Protein AF-A0A2E7HGC1-F1 (afdb_monomer)

Radius of gyration: 17.36 Å; Cα contacts (8 Å, |Δi|>4): 76; chains: 1; bounding box: 40×30×46 Å

Structure (mmCIF, N/CA/C/O backbone):
data_AF-A0A2E7HGC1-F1
#
_entry.id   AF-A0A2E7HGC1-F1
#
loop_
_atom_site.group_PDB
_atom_site.id
_atom_site.type_symbol
_atom_site.label_atom_id
_atom_site.label_alt_id
_atom_site.label_comp_id
_atom_site.label_asym_id
_atom_site.label_entity_id
_atom_site.label_seq_id
_atom_site.pdbx_PDB_ins_code
_atom_site.Cartn_x
_atom_site.Cartn_y
_atom_site.Cartn_z
_atom_site.occupancy
_atom_site.B_iso_or_equiv
_atom_site.auth_seq_id
_atom_site.auth_comp_id
_atom_site.auth_asym_id
_atom_site.auth_atom_id
_atom_site.pdbx_PDB_model_num
ATOM 1 N N . MET A 1 1 ? -6.207 10.121 6.455 1.00 91.31 1 MET A N 1
ATOM 2 C CA . MET A 1 1 ? -6.087 8.683 6.104 1.00 91.31 1 MET A CA 1
ATOM 3 C C . MET A 1 1 ? -6.311 8.387 4.618 1.00 91.31 1 MET A C 1
ATOM 5 O O . MET A 1 1 ? -5.335 8.128 3.935 1.00 91.31 1 MET A O 1
ATOM 9 N N . ILE A 1 2 ? -7.541 8.452 4.086 1.00 93.62 2 ILE A N 1
ATOM 10 C CA . ILE A 1 2 ? -7.844 8.080 2.682 1.00 93.62 2 ILE A CA 1
ATOM 11 C C . ILE A 1 2 ? -7.010 8.862 1.655 1.00 93.62 2 ILE A C 1
ATOM 13 O O . ILE A 1 2 ? -6.477 8.271 0.724 1.00 93.62 2 ILE A O 1
ATOM 17 N N . VAL A 1 3 ? -6.878 10.179 1.843 1.00 95.44 3 VAL A N 1
ATOM 18 C CA . VAL A 1 3 ? -6.085 11.052 0.958 1.00 95.44 3 VAL A CA 1
ATOM 19 C C . VAL A 1 3 ? -4.614 10.633 0.924 1.00 95.44 3 VAL A C 1
ATOM 21 O O . VAL A 1 3 ? -4.008 10.646 -0.138 1.00 95.44 3 VAL A O 1
ATOM 24 N N . LEU A 1 4 ? -4.062 10.203 2.062 1.00 96.81 4 LEU A N 1
ATOM 25 C CA . LEU A 1 4 ? -2.676 9.739 2.160 1.00 96.81 4 LEU A CA 1
ATOM 26 C C . LEU A 1 4 ? -2.483 8.428 1.389 1.00 96.81 4 LEU A C 1
ATOM 28 O O . LEU A 1 4 ? -1.556 8.315 0.595 1.00 96.81 4 LEU A O 1
ATOM 32 N N . LEU A 1 5 ? -3.410 7.475 1.547 1.00 97.19 5 LEU A N 1
ATOM 33 C CA . LEU A 1 5 ? -3.395 6.233 0.774 1.00 97.19 5 LEU A CA 1
ATOM 34 C C . LEU A 1 5 ? -3.510 6.511 -0.728 1.00 97.19 5 LEU A C 1
ATOM 36 O O . LEU A 1 5 ? -2.711 6.000 -1.503 1.00 97.19 5 LEU A O 1
ATOM 40 N N . PHE A 1 6 ? -4.485 7.322 -1.142 1.00 97.56 6 PHE A N 1
ATOM 41 C CA . PHE A 1 6 ? -4.685 7.652 -2.552 1.00 97.56 6 PHE A CA 1
ATOM 42 C C . PHE A 1 6 ? -3.467 8.373 -3.140 1.00 97.56 6 PHE A C 1
ATOM 44 O O . PHE A 1 6 ? -2.964 7.958 -4.178 1.00 97.56 6 PHE A O 1
ATOM 51 N N . GLY A 1 7 ? -2.946 9.388 -2.445 1.00 97.25 7 GLY A N 1
ATOM 52 C CA . GLY A 1 7 ? -1.760 10.130 -2.866 1.00 97.25 7 GLY A CA 1
ATOM 53 C C . GLY A 1 7 ? -0.535 9.232 -3.031 1.00 97.25 7 GLY A C 1
ATOM 54 O O . GLY A 1 7 ? 0.104 9.284 -4.076 1.00 97.25 7 GLY A O 1
ATOM 55 N N . GLY A 1 8 ? -0.260 8.341 -2.069 1.00 97.12 8 GLY A N 1
ATOM 56 C CA . GLY A 1 8 ? 0.839 7.377 -2.191 1.00 97.12 8 GLY A CA 1
ATOM 57 C C . GLY A 1 8 ? 0.689 6.477 -3.422 1.00 97.12 8 GLY A C 1
ATOM 58 O O . GLY A 1 8 ? 1.619 6.320 -4.207 1.00 97.12 8 GLY A O 1
ATOM 59 N N . ARG A 1 9 ? -0.519 5.954 -3.676 1.00 96.94 9 ARG A N 1
ATOM 60 C CA . ARG A 1 9 ? -0.783 5.104 -4.854 1.00 96.94 9 ARG A CA 1
ATOM 61 C C . ARG A 1 9 ? -0.717 5.856 -6.183 1.00 96.94 9 ARG A C 1
ATOM 63 O O . ARG A 1 9 ? -0.314 5.262 -7.175 1.00 96.94 9 ARG A O 1
ATOM 70 N N . VAL A 1 10 ? -1.067 7.139 -6.217 1.00 97.50 10 VAL A N 1
ATOM 71 C CA . VAL A 1 10 ? -0.901 7.978 -7.415 1.00 97.50 10 VAL A CA 1
ATOM 72 C C . VAL A 1 10 ? 0.580 8.237 -7.692 1.00 97.50 10 VAL A C 1
ATOM 74 O O . VAL A 1 10 ? 1.015 8.104 -8.831 1.00 97.50 10 VAL A O 1
ATOM 77 N N . ILE A 1 11 ? 1.376 8.531 -6.662 1.00 97.44 11 ILE A N 1
ATOM 78 C CA . ILE A 1 11 ? 2.829 8.720 -6.808 1.00 97.44 11 ILE A CA 1
ATOM 79 C C . ILE A 1 11 ? 3.517 7.419 -7.254 1.00 97.44 11 ILE A C 1
ATOM 81 O O . ILE A 1 11 ? 4.517 7.470 -7.968 1.00 97.44 11 ILE A O 1
ATOM 85 N N . ALA A 1 12 ? 2.947 6.251 -6.936 1.00 95.75 12 ALA A N 1
ATOM 86 C CA . ALA A 1 12 ? 3.427 4.956 -7.426 1.00 95.75 12 ALA A CA 1
ATOM 87 C C . ALA A 1 12 ? 3.476 4.814 -8.955 1.00 95.75 12 ALA A C 1
ATOM 89 O O . ALA A 1 12 ? 4.250 4.006 -9.464 1.00 95.75 12 ALA A O 1
ATOM 90 N N . VAL A 1 13 ? 2.735 5.642 -9.698 1.00 96.81 13 VAL A N 1
ATOM 91 C CA . VAL A 1 13 ? 2.785 5.695 -11.170 1.00 96.81 13 VAL A CA 1
ATOM 92 C C . VAL A 1 13 ? 4.158 6.133 -11.693 1.00 96.81 13 VAL A C 1
ATOM 94 O O . VAL A 1 13 ? 4.507 5.808 -12.822 1.00 96.81 13 VAL A O 1
ATOM 97 N N . LEU A 1 14 ? 4.981 6.809 -10.887 1.00 96.31 14 LEU A N 1
ATOM 98 C CA . LEU A 1 14 ? 6.338 7.181 -11.298 1.00 96.31 14 LEU A CA 1
ATOM 99 C C . LEU A 1 14 ? 7.241 5.959 -11.549 1.00 96.31 14 LEU A C 1
ATOM 101 O O . LEU A 1 14 ? 8.157 6.051 -12.360 1.00 96.31 14 LEU A O 1
ATOM 105 N N . ALA A 1 15 ? 6.973 4.814 -10.908 1.00 94.44 15 ALA A N 1
ATOM 106 C CA . ALA A 1 15 ? 7.774 3.601 -11.074 1.00 94.44 15 ALA A CA 1
ATOM 107 C C . ALA A 1 15 ? 7.718 3.014 -12.501 1.00 94.44 15 ALA A C 1
ATOM 109 O O . ALA A 1 15 ? 8.777 2.846 -13.097 1.00 94.44 15 ALA A O 1
ATOM 110 N N . PRO A 1 16 ? 6.545 2.742 -13.107 1.00 94.25 16 PRO A N 1
ATOM 111 C CA . PRO A 1 16 ? 6.489 2.277 -14.494 1.00 94.25 16 PRO A CA 1
ATOM 112 C C . PRO A 1 16 ? 6.886 3.342 -15.527 1.00 94.25 16 PRO A C 1
ATOM 114 O O . PRO A 1 16 ? 7.070 3.005 -16.690 1.00 94.25 16 PRO A O 1
ATOM 117 N N . LEU A 1 17 ? 7.006 4.620 -15.155 1.00 93.75 17 LEU A N 1
ATOM 118 C CA . LEU A 1 17 ? 7.507 5.661 -16.063 1.00 93.75 17 LEU A CA 1
ATOM 119 C C . LEU A 1 17 ? 9.041 5.668 -16.171 1.00 93.75 17 LEU A C 1
ATOM 121 O O . LEU A 1 17 ? 9.577 6.283 -17.092 1.00 93.75 17 LEU A O 1
ATOM 125 N N . ALA A 1 18 ? 9.737 4.981 -15.263 1.00 93.31 18 ALA A N 1
ATOM 126 C CA . ALA A 1 18 ? 11.181 4.789 -15.303 1.00 93.31 18 ALA A CA 1
ATOM 127 C C . ALA A 1 18 ? 11.546 3.708 -16.340 1.00 93.31 18 ALA A C 1
ATOM 129 O O . ALA A 1 18 ? 11.705 2.535 -16.004 1.00 93.31 18 ALA A O 1
ATOM 130 N N . TRP A 1 19 ? 11.580 4.093 -17.620 1.00 88.38 19 TRP A N 1
ATOM 131 C CA . TRP A 1 19 ? 11.820 3.182 -18.751 1.00 88.38 19 TRP A CA 1
ATOM 132 C C . TRP A 1 19 ? 13.257 3.212 -19.285 1.00 88.38 19 TRP A C 1
ATOM 134 O O . TRP A 1 19 ? 13.685 2.286 -19.966 1.00 88.38 19 TRP A O 1
ATOM 144 N N . ASP A 1 20 ? 13.989 4.289 -19.031 1.00 89.62 20 ASP A N 1
ATOM 145 C CA . ASP A 1 20 ? 15.305 4.531 -19.612 1.00 89.62 20 ASP A CA 1
ATOM 146 C C . ASP A 1 20 ? 16.458 4.207 -18.652 1.00 89.62 20 ASP A C 1
ATOM 148 O O . ASP A 1 20 ? 16.334 4.299 -17.437 1.00 89.62 20 ASP A O 1
ATOM 152 N N . ASP A 1 21 ? 17.640 3.916 -19.193 1.00 87.44 21 ASP A N 1
ATOM 153 C CA . ASP A 1 21 ? 18.837 3.604 -18.390 1.00 87.44 21 ASP A CA 1
ATOM 154 C C . ASP A 1 21 ? 19.536 4.868 -17.830 1.00 87.44 21 ASP A C 1
ATOM 156 O O . ASP A 1 21 ? 20.736 4.881 -17.547 1.00 87.44 21 ASP A O 1
ATOM 160 N N . GLY A 1 22 ? 18.797 5.975 -17.727 1.00 94.38 22 GLY A N 1
ATOM 161 C CA . GLY A 1 22 ? 19.313 7.310 -17.447 1.00 94.38 22 GLY A CA 1
ATOM 162 C C . GLY A 1 22 ? 19.113 7.793 -16.008 1.00 94.38 22 GLY A C 1
ATOM 163 O O . GLY A 1 22 ? 18.444 7.186 -15.172 1.00 94.38 22 GLY A O 1
ATOM 164 N N . TRP A 1 23 ? 19.658 8.981 -15.732 1.00 95.88 23 TRP A N 1
ATOM 165 C CA . TRP A 1 23 ? 19.450 9.703 -14.469 1.00 95.88 23 TRP A CA 1
ATOM 166 C C . TRP A 1 23 ? 17.976 10.023 -14.191 1.00 95.88 23 TRP A C 1
ATOM 168 O O . TRP A 1 23 ? 17.561 10.093 -13.039 1.00 95.88 23 TRP A O 1
ATOM 178 N N . THR A 1 24 ? 17.184 10.194 -15.241 1.00 95.00 24 THR A N 1
ATOM 179 C CA . THR A 1 24 ? 15.722 10.341 -15.245 1.00 95.00 24 THR A CA 1
ATOM 180 C C . THR A 1 24 ? 15.028 9.199 -14.512 1.00 95.00 24 THR A C 1
ATOM 182 O O . THR A 1 24 ? 14.272 9.465 -13.579 1.00 95.00 24 THR A O 1
ATOM 185 N N . SER A 1 25 ? 15.332 7.942 -14.839 1.00 95.44 25 SER A N 1
ATOM 186 C CA . SER A 1 25 ? 14.768 6.785 -14.134 1.00 95.44 25 SER A CA 1
ATOM 187 C C . SER A 1 25 ? 15.194 6.714 -12.672 1.00 95.44 25 SER A C 1
ATOM 189 O O . SER A 1 25 ? 14.358 6.465 -11.805 1.00 95.44 25 SER A O 1
ATOM 191 N N . ILE A 1 26 ? 16.455 7.030 -12.360 1.00 96.12 26 ILE A N 1
ATOM 192 C CA . ILE A 1 26 ? 16.915 7.127 -10.965 1.00 96.12 26 ILE A CA 1
ATOM 193 C C . ILE A 1 26 ? 16.097 8.179 -10.204 1.00 96.12 26 ILE A C 1
ATOM 195 O O . ILE A 1 26 ? 15.619 7.908 -9.104 1.00 96.12 26 ILE A O 1
ATOM 199 N N . LEU A 1 27 ? 15.892 9.362 -10.789 1.00 96.81 27 LEU A N 1
ATOM 200 C CA . LEU A 1 27 ? 15.108 10.437 -10.177 1.00 96.81 27 LEU A CA 1
ATOM 201 C C . LEU A 1 27 ? 13.634 10.055 -10.003 1.00 96.81 27 LEU A C 1
ATOM 203 O O . LEU A 1 27 ? 13.055 10.360 -8.960 1.00 96.81 27 LEU A O 1
ATOM 207 N N . LEU A 1 28 ? 13.029 9.376 -10.980 1.00 97.00 28 LEU A N 1
ATOM 208 C CA . LEU A 1 28 ? 11.649 8.891 -10.900 1.00 97.00 28 LEU A CA 1
ATOM 209 C C . LEU A 1 28 ? 11.485 7.839 -9.802 1.00 97.00 28 LEU A C 1
ATOM 211 O O . LEU A 1 28 ? 10.578 7.962 -8.980 1.00 97.00 28 LEU A O 1
ATOM 215 N N . LEU A 1 29 ? 12.384 6.854 -9.733 1.00 95.94 29 LEU A N 1
ATOM 216 C CA . LEU A 1 29 ? 12.363 5.809 -8.709 1.00 95.94 29 LEU A CA 1
ATOM 217 C C . LEU A 1 29 ? 12.650 6.372 -7.312 1.00 95.94 29 LEU A C 1
ATOM 219 O O . LEU A 1 29 ? 11.962 6.016 -6.357 1.00 95.94 29 LEU A O 1
ATOM 223 N N . ALA A 1 30 ? 13.606 7.294 -7.184 1.00 97.44 30 ALA A N 1
ATOM 224 C CA . ALA A 1 30 ? 13.912 7.949 -5.914 1.00 97.44 30 ALA A CA 1
ATOM 225 C C . ALA A 1 30 ? 12.748 8.831 -5.434 1.00 97.44 30 ALA A C 1
ATOM 227 O O . ALA A 1 30 ? 12.385 8.790 -4.259 1.00 97.44 30 ALA A O 1
ATOM 228 N N . SER A 1 31 ? 12.125 9.586 -6.344 1.00 97.19 31 SER A N 1
ATOM 229 C CA . SER A 1 31 ? 10.946 10.407 -6.038 1.00 97.19 31 SER A CA 1
ATOM 230 C C . SER A 1 31 ? 9.758 9.534 -5.654 1.00 97.19 31 SER A C 1
ATOM 232 O O . SER A 1 31 ? 9.093 9.804 -4.655 1.00 97.19 31 SER A O 1
ATOM 2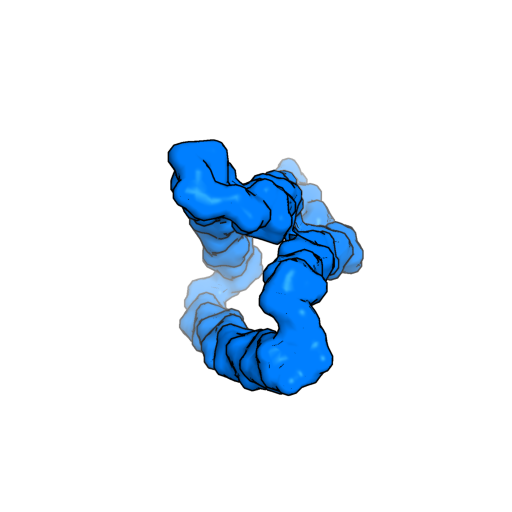34 N N . HIS A 1 32 ? 9.520 8.459 -6.411 1.00 96.00 32 HIS A N 1
ATOM 235 C CA . HIS A 1 32 ? 8.524 7.458 -6.067 1.00 96.00 32 HIS A CA 1
ATOM 236 C C . HIS A 1 32 ? 8.733 6.966 -4.636 1.00 96.00 32 HIS A C 1
ATOM 238 O O . HIS A 1 32 ? 7.824 7.104 -3.823 1.00 96.00 32 HIS A O 1
ATOM 244 N N . GLN A 1 33 ? 9.924 6.450 -4.324 1.00 96.50 33 GLN A N 1
ATOM 245 C CA . GLN A 1 33 ? 10.214 5.864 -3.021 1.00 96.50 33 GLN A CA 1
ATOM 246 C C . GLN A 1 33 ? 10.018 6.885 -1.899 1.00 96.50 33 GLN A C 1
ATOM 248 O O . GLN A 1 33 ? 9.299 6.619 -0.943 1.00 96.50 33 GLN A O 1
ATOM 253 N N . LEU A 1 34 ? 10.598 8.080 -2.035 1.00 97.69 34 LEU A N 1
ATOM 254 C CA . LEU A 1 34 ? 10.568 9.093 -0.985 1.00 97.69 34 LEU A CA 1
ATOM 255 C C . LEU A 1 34 ? 9.146 9.589 -0.692 1.00 97.69 34 LEU A C 1
ATOM 257 O O . LEU A 1 34 ? 8.725 9.632 0.464 1.00 97.69 34 LEU A O 1
ATOM 261 N N . PHE A 1 35 ? 8.405 9.987 -1.727 1.00 97.94 35 PHE A N 1
ATOM 262 C CA . PHE A 1 35 ? 7.109 10.635 -1.537 1.00 97.94 35 PHE A CA 1
ATOM 263 C C . PHE A 1 35 ? 5.968 9.630 -1.358 1.00 97.94 35 PHE A C 1
ATOM 265 O O . PHE A 1 35 ? 5.075 9.872 -0.544 1.00 97.94 35 PHE A O 1
ATOM 272 N N . SER A 1 36 ? 5.990 8.502 -2.075 1.00 97.31 36 SER A N 1
ATOM 273 C CA . SER A 1 36 ? 4.982 7.449 -1.908 1.00 97.31 36 SER A CA 1
ATOM 274 C C . SER A 1 36 ? 5.053 6.869 -0.501 1.00 97.31 36 SER A C 1
ATOM 276 O O . SER A 1 36 ? 4.040 6.858 0.202 1.00 97.31 36 SER A O 1
ATOM 278 N N . ASP A 1 37 ? 6.248 6.491 -0.033 1.00 96.25 37 ASP A N 1
ATOM 279 C CA . ASP A 1 37 ? 6.399 5.886 1.291 1.00 96.25 37 ASP A CA 1
ATOM 280 C C . ASP A 1 37 ? 6.043 6.860 2.403 1.00 96.25 37 ASP A C 1
ATOM 282 O O . ASP A 1 37 ? 5.363 6.467 3.346 1.00 96.25 37 ASP A O 1
ATOM 286 N N . ALA A 1 38 ? 6.422 8.137 2.291 1.00 97.69 38 ALA A N 1
ATOM 287 C CA . ALA A 1 38 ? 6.043 9.143 3.280 1.00 97.69 38 ALA A CA 1
ATOM 288 C C . ALA A 1 38 ? 4.514 9.219 3.456 1.00 97.69 38 ALA A C 1
ATOM 290 O O . ALA A 1 38 ? 4.004 9.235 4.582 1.00 97.69 38 ALA A O 1
ATOM 291 N N . LEU A 1 39 ? 3.761 9.203 2.351 1.00 98.12 39 LEU A N 1
ATOM 292 C CA . LEU A 1 39 ? 2.299 9.204 2.391 1.00 98.12 39 LEU A CA 1
ATOM 293 C C . LEU A 1 39 ? 1.729 7.875 2.903 1.00 98.12 39 LEU A C 1
ATOM 295 O O . LEU A 1 39 ? 0.788 7.879 3.701 1.00 98.12 39 LEU A O 1
ATOM 299 N N . ILE A 1 40 ? 2.301 6.740 2.498 1.00 97.50 40 ILE A N 1
ATOM 300 C CA . ILE A 1 40 ? 1.871 5.417 2.964 1.00 97.50 40 ILE A CA 1
ATOM 301 C C . ILE A 1 40 ? 2.131 5.249 4.465 1.00 97.50 40 ILE A C 1
ATOM 303 O O . ILE A 1 40 ? 1.248 4.775 5.176 1.00 97.50 40 ILE A O 1
ATOM 307 N N . VAL A 1 41 ? 3.269 5.705 4.987 1.00 97.81 41 VAL A N 1
ATOM 308 C CA . VAL A 1 41 ? 3.559 5.723 6.429 1.00 97.81 41 VAL A CA 1
ATOM 309 C C . VAL A 1 41 ? 2.544 6.591 7.166 1.00 97.81 41 VAL A C 1
ATOM 311 O O . VAL A 1 41 ? 1.982 6.160 8.172 1.00 97.81 41 VAL A O 1
ATOM 314 N N . GLY A 1 42 ? 2.222 7.775 6.637 1.00 97.75 42 GLY A N 1
ATOM 315 C CA . GLY A 1 42 ? 1.160 8.613 7.191 1.00 97.75 42 GLY A CA 1
ATOM 316 C C . GLY A 1 42 ? -0.199 7.900 7.231 1.00 97.75 42 GLY A C 1
ATOM 317 O O . GLY A 1 42 ? -0.936 8.021 8.213 1.00 97.75 42 GLY A O 1
ATOM 318 N N . PHE A 1 43 ? -0.536 7.130 6.192 1.00 96.56 43 PHE A N 1
ATOM 319 C CA . PHE A 1 43 ? -1.720 6.269 6.180 1.00 96.56 43 PHE A CA 1
ATOM 320 C C . PHE A 1 43 ? -1.657 5.185 7.267 1.00 96.56 43 PHE A C 1
ATOM 322 O O . PHE A 1 43 ? -2.632 5.035 8.000 1.00 96.56 43 PHE A O 1
ATOM 329 N N . LEU A 1 44 ? -0.527 4.485 7.411 1.00 96.06 44 LEU A N 1
ATOM 330 C CA . LEU A 1 44 ? -0.342 3.423 8.408 1.00 96.06 44 LEU A CA 1
ATOM 331 C C . LEU A 1 44 ? -0.497 3.939 9.840 1.00 96.06 44 LEU A C 1
ATOM 333 O O . LEU A 1 44 ? -1.154 3.292 10.653 1.00 96.06 44 LEU A O 1
ATOM 337 N N . ILE A 1 45 ? 0.048 5.122 10.137 1.00 96.75 45 ILE A N 1
ATOM 338 C CA . ILE A 1 45 ? -0.123 5.772 11.441 1.00 96.75 45 ILE A CA 1
ATOM 339 C C . ILE A 1 45 ? -1.613 5.992 11.717 1.00 96.75 45 ILE A C 1
ATOM 341 O O . ILE A 1 45 ? -2.108 5.569 12.756 1.00 96.75 45 ILE A O 1
ATOM 345 N N . HIS A 1 46 ? -2.352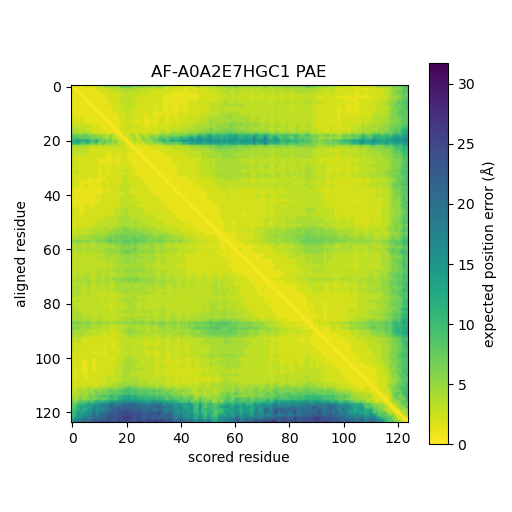 6.578 10.769 1.00 94.62 46 HIS A N 1
ATOM 346 C CA . HIS A 1 46 ? -3.790 6.803 10.940 1.00 94.62 46 HIS A CA 1
ATOM 347 C C . HIS A 1 46 ? -4.585 5.502 11.086 1.00 94.62 46 HIS A C 1
ATOM 349 O O . HIS A 1 46 ? -5.540 5.465 11.856 1.00 94.62 46 HIS A O 1
ATOM 355 N N . ASP A 1 47 ? -4.218 4.453 10.352 1.00 94.00 47 ASP A N 1
ATOM 356 C CA . ASP A 1 47 ? -4.882 3.152 10.422 1.00 94.00 47 ASP A CA 1
ATOM 357 C C . ASP A 1 47 ? -4.688 2.485 11.794 1.00 94.00 47 ASP A C 1
ATOM 359 O O . ASP A 1 47 ? -5.630 1.938 12.371 1.00 94.00 47 ASP A O 1
ATOM 363 N N . ILE A 1 48 ? -3.482 2.572 12.360 1.00 94.88 48 ILE A N 1
ATOM 364 C CA . ILE A 1 48 ? -3.200 2.099 13.720 1.00 94.88 48 ILE A CA 1
ATOM 365 C C . ILE A 1 48 ? -3.935 2.964 14.750 1.00 94.88 48 ILE A C 1
ATOM 367 O O . ILE A 1 48 ? -4.618 2.421 15.619 1.00 94.88 48 ILE A O 1
ATOM 371 N N . SER A 1 49 ? -3.851 4.293 14.639 1.00 94.44 49 SER A N 1
ATOM 372 C CA . SER A 1 49 ? -4.508 5.216 15.570 1.00 94.44 49 SER A CA 1
ATOM 373 C C . SER A 1 49 ? -6.024 5.040 15.583 1.00 94.44 49 SER A C 1
ATOM 375 O O . SER A 1 49 ? -6.615 4.970 16.653 1.00 94.44 49 SER A O 1
ATOM 377 N N . LEU A 1 50 ? -6.662 4.868 14.420 1.00 92.31 50 LEU A N 1
ATOM 378 C CA . LEU A 1 50 ? -8.102 4.620 14.337 1.00 92.31 50 LEU A CA 1
ATOM 379 C C . LEU A 1 50 ? -8.508 3.371 15.131 1.00 92.31 50 LEU A C 1
ATOM 381 O O . LEU A 1 50 ? -9.503 3.386 15.855 1.00 92.31 50 LEU A O 1
ATOM 385 N N . ARG A 1 51 ? -7.727 2.291 15.020 1.00 92.75 51 ARG A N 1
ATOM 386 C CA . ARG A 1 51 ? -7.972 1.054 15.772 1.00 92.75 51 ARG A CA 1
ATOM 387 C C . ARG A 1 51 ? -7.819 1.270 17.273 1.00 92.75 51 ARG A C 1
ATOM 389 O O . ARG A 1 51 ? -8.629 0.747 18.028 1.00 92.75 51 ARG A O 1
ATOM 396 N N . GLN A 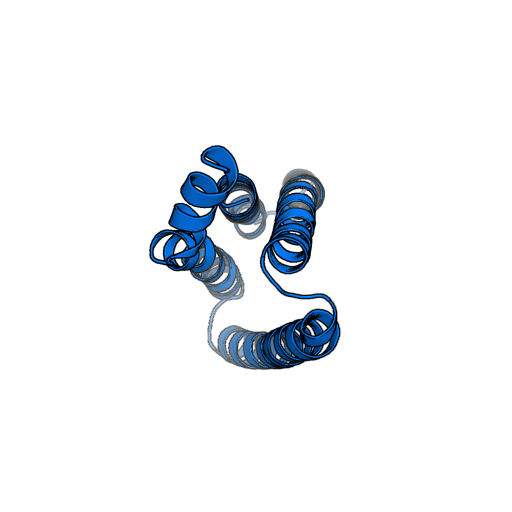1 52 ? -6.823 2.048 17.690 1.00 94.56 52 GLN A N 1
ATOM 397 C CA . GLN A 1 52 ? -6.602 2.401 19.095 1.00 94.56 52 GLN A CA 1
ATOM 398 C C . GLN A 1 52 ? -7.733 3.260 19.670 1.00 94.56 52 GLN A C 1
ATOM 400 O O . GLN A 1 52 ? -8.077 3.094 20.834 1.00 94.56 52 GLN A O 1
ATOM 405 N N . THR A 1 53 ? -8.323 4.147 18.865 1.00 93.06 53 THR A N 1
ATOM 406 C CA . THR A 1 53 ? -9.421 5.022 19.297 1.00 93.06 53 THR A CA 1
ATOM 407 C C . THR A 1 53 ? -10.754 4.284 19.404 1.00 93.06 53 THR A C 1
ATOM 409 O O . THR A 1 53 ? -11.509 4.521 20.339 1.00 93.06 53 THR A O 1
ATOM 412 N N . VAL A 1 54 ? -11.070 3.405 18.448 1.00 91.56 54 VAL A N 1
ATOM 413 C CA . VAL A 1 54 ? -12.414 2.806 18.335 1.00 91.56 54 VAL A CA 1
ATOM 414 C C . VAL A 1 54 ? -12.551 1.498 19.119 1.00 91.56 54 VAL A C 1
ATOM 416 O O . VAL A 1 54 ? -13.655 1.130 19.518 1.00 91.56 54 VAL A O 1
ATOM 419 N N . LEU A 1 55 ? -11.459 0.757 19.323 1.00 92.50 55 LEU A N 1
ATOM 420 C CA . LEU A 1 55 ? -11.509 -0.548 19.981 1.00 92.50 55 LEU A CA 1
ATOM 421 C C . LEU A 1 55 ? -11.162 -0.447 21.472 1.00 92.50 55 LEU A C 1
ATOM 423 O O . LEU A 1 55 ? -1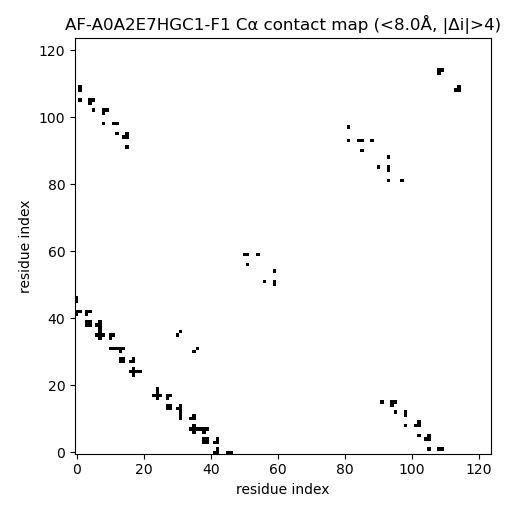0.228 0.261 21.843 1.00 92.50 55 LEU A O 1
ATOM 427 N N . PRO A 1 56 ? -11.825 -1.233 22.339 1.00 95.56 56 PRO A N 1
ATOM 428 C CA . PRO A 1 56 ? -11.454 -1.308 23.745 1.00 95.56 56 PRO A CA 1
ATOM 429 C C . PRO A 1 56 ? -10.065 -1.939 23.916 1.00 95.56 56 PRO A C 1
ATOM 431 O O . PRO A 1 56 ? -9.694 -2.866 23.188 1.00 95.56 56 PRO A O 1
ATOM 434 N N . GLN A 1 57 ? -9.331 -1.511 24.949 1.00 95.06 57 GLN A N 1
ATOM 435 C CA . GLN A 1 57 ? -7.947 -1.928 25.225 1.00 95.06 57 GLN A CA 1
ATOM 436 C C . GLN A 1 57 ? -7.749 -3.458 25.186 1.00 95.06 57 GLN A C 1
ATOM 438 O O . GLN A 1 57 ? -6.791 -3.956 24.596 1.00 95.06 57 GLN A O 1
ATOM 443 N N . ALA A 1 58 ? -8.689 -4.222 25.755 1.00 95.75 58 ALA A N 1
ATOM 444 C CA . ALA A 1 58 ? -8.635 -5.688 25.819 1.00 95.75 58 ALA A CA 1
ATOM 445 C C . ALA A 1 58 ? -8.791 -6.396 24.453 1.00 95.75 58 ALA A C 1
ATOM 447 O O . ALA A 1 58 ? -8.525 -7.596 24.338 1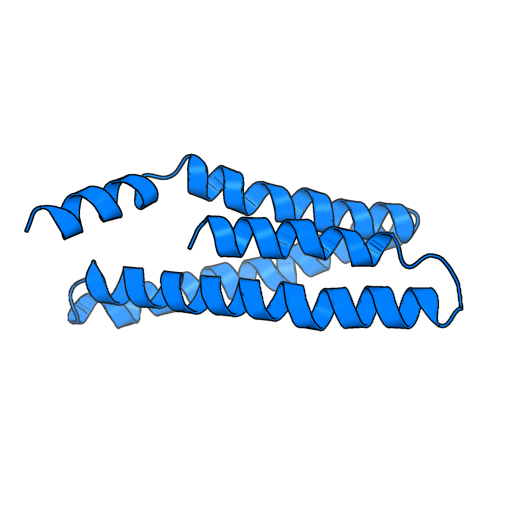.00 95.75 58 ALA A O 1
ATOM 448 N N . ALA A 1 59 ? -9.246 -5.685 23.417 1.00 96.94 59 ALA A N 1
ATOM 449 C CA . ALA A 1 59 ? -9.382 -6.202 22.057 1.00 96.94 59 ALA A CA 1
ATOM 450 C C . ALA A 1 59 ? -8.204 -5.818 21.144 1.00 96.94 59 ALA A C 1
ATOM 452 O O . ALA A 1 59 ? -8.006 -6.483 20.124 1.00 96.94 59 ALA A O 1
ATOM 453 N N . LEU A 1 60 ? -7.396 -4.813 21.509 1.00 96.44 60 LEU A N 1
ATOM 454 C CA . LEU A 1 60 ? -6.326 -4.277 20.656 1.00 96.44 60 LEU A CA 1
ATOM 455 C C . LEU A 1 60 ? -5.298 -5.334 20.245 1.00 96.44 60 LEU A C 1
ATOM 457 O O . LEU A 1 60 ? -4.928 -5.395 19.075 1.00 96.44 60 LEU A O 1
ATOM 461 N N . GLY A 1 61 ? -4.889 -6.211 21.168 1.00 96.81 61 GLY A N 1
ATOM 462 C CA . GLY A 1 61 ? -3.941 -7.288 20.863 1.00 96.81 61 GLY A CA 1
ATOM 463 C C . GLY A 1 61 ? -4.465 -8.260 19.798 1.00 96.81 61 GLY A C 1
ATOM 464 O O . GLY A 1 61 ? -3.766 -8.552 18.829 1.00 96.81 61 GLY A O 1
ATOM 465 N N . ARG A 1 62 ? -5.725 -8.708 19.926 1.00 96.62 62 ARG A N 1
ATOM 466 C CA . ARG A 1 62 ? -6.363 -9.622 18.956 1.00 96.62 62 ARG A CA 1
ATOM 467 C C . ARG A 1 62 ? -6.613 -8.948 17.611 1.00 96.62 62 ARG A C 1
ATOM 469 O O . ARG A 1 62 ? -6.392 -9.558 16.564 1.00 96.62 62 ARG A O 1
ATOM 476 N N . ALA A 1 63 ? -7.051 -7.691 17.637 1.00 96.19 63 ALA A N 1
ATOM 477 C CA . ALA A 1 63 ? -7.234 -6.906 16.427 1.00 96.19 63 ALA A CA 1
ATOM 478 C C . ALA A 1 63 ? -5.899 -6.750 15.689 1.00 96.19 63 ALA A C 1
ATOM 480 O O . ALA A 1 63 ? -5.810 -7.106 14.517 1.00 96.19 63 ALA A O 1
ATOM 481 N N . ASN A 1 64 ? -4.836 -6.319 16.374 1.00 95.38 64 ASN A N 1
ATOM 482 C CA . ASN A 1 64 ? -3.530 -6.137 15.748 1.00 95.38 64 ASN A CA 1
ATOM 483 C C . ASN A 1 64 ? -2.961 -7.449 15.184 1.00 95.38 64 ASN A C 1
ATOM 485 O O . ASN A 1 64 ? -2.466 -7.460 14.060 1.00 95.38 64 ASN A O 1
ATOM 489 N N . ALA A 1 65 ? -3.109 -8.565 15.905 1.00 96.94 65 ALA A N 1
ATOM 490 C CA . ALA A 1 65 ? -2.731 -9.884 15.399 1.00 96.94 65 ALA A CA 1
ATOM 491 C C . ALA A 1 65 ? -3.475 -10.242 14.100 1.00 96.94 65 ALA A C 1
ATOM 493 O O . ALA A 1 65 ? -2.855 -10.706 13.149 1.00 96.94 65 ALA A O 1
ATOM 494 N N . SER A 1 66 ? -4.779 -9.958 14.023 1.00 96.56 66 SER A N 1
ATOM 495 C CA . SER A 1 66 ? -5.582 -10.215 12.817 1.00 96.56 66 SER A CA 1
ATOM 496 C C . SER A 1 66 ? -5.085 -9.401 11.618 1.00 96.56 66 SER A C 1
ATOM 498 O O . SER A 1 66 ? -4.891 -9.954 10.538 1.00 96.56 66 SER A O 1
ATOM 500 N N . PHE A 1 67 ? -4.806 -8.106 11.813 1.00 95.31 67 PHE A N 1
ATOM 501 C CA . PHE A 1 67 ? -4.240 -7.252 10.761 1.00 95.31 67 PHE A CA 1
ATOM 502 C C . PHE A 1 67 ? -2.860 -7.741 10.303 1.00 95.31 67 PHE A C 1
ATOM 504 O O . PHE A 1 67 ? -2.612 -7.802 9.101 1.00 95.31 67 PHE A O 1
ATOM 511 N N . HIS A 1 68 ? -1.983 -8.139 11.231 1.00 94.88 68 HIS A N 1
ATOM 512 C CA . HIS A 1 68 ? -0.664 -8.675 10.886 1.00 94.88 68 HIS A CA 1
ATOM 513 C C . HIS A 1 68 ? -0.738 -10.005 10.138 1.00 94.88 68 HIS A C 1
ATOM 515 O O . HIS A 1 68 ? -0.007 -10.176 9.168 1.00 94.88 68 HIS A O 1
ATOM 521 N N . VAL A 1 69 ? -1.618 -10.927 10.541 1.00 97.50 69 VAL A N 1
ATOM 522 C CA . VAL A 1 69 ? -1.804 -12.207 9.841 1.00 97.50 69 VAL A CA 1
ATOM 523 C C . VAL A 1 69 ? -2.315 -11.968 8.422 1.00 97.50 69 VAL A C 1
ATOM 525 O O . VAL A 1 69 ? -1.743 -12.493 7.472 1.00 97.50 69 VAL A O 1
ATOM 528 N N . VAL A 1 70 ? -3.344 -11.133 8.252 1.00 95.94 70 VAL A N 1
ATOM 529 C CA . VAL A 1 70 ? -3.904 -10.839 6.924 1.00 95.94 70 VAL A CA 1
ATOM 530 C C . VAL A 1 70 ? -2.871 -10.146 6.034 1.00 95.94 70 VAL A C 1
ATOM 532 O O . VAL A 1 70 ? -2.641 -10.593 4.912 1.00 95.94 70 VAL A O 1
ATOM 535 N N . ALA A 1 71 ? -2.202 -9.099 6.525 1.00 93.56 71 ALA A N 1
ATOM 536 C CA . ALA A 1 71 ? -1.164 -8.405 5.763 1.00 93.56 71 ALA A CA 1
ATOM 537 C C . ALA A 1 71 ? 0.021 -9.329 5.434 1.00 93.56 71 ALA A C 1
ATOM 539 O O . ALA A 1 71 ? 0.514 -9.336 4.305 1.00 93.56 71 ALA A O 1
ATOM 540 N N . GLY A 1 72 ? 0.433 -10.146 6.404 1.00 94.50 72 GLY A N 1
ATOM 541 C CA . GLY A 1 72 ? 1.515 -11.114 6.271 1.00 94.50 72 GLY A CA 1
ATOM 542 C C . GLY A 1 72 ? 1.214 -12.248 5.295 1.00 94.50 72 GLY A C 1
ATOM 543 O O . GLY A 1 72 ? 2.152 -12.781 4.722 1.00 94.50 72 GLY A O 1
ATOM 544 N N . LEU A 1 73 ? -0.057 -12.594 5.060 1.00 96.44 73 LEU A N 1
ATOM 545 C CA . LEU A 1 73 ? -0.470 -13.556 4.029 1.00 96.44 73 LEU A CA 1
ATOM 546 C C . LEU A 1 73 ? -0.640 -12.906 2.652 1.00 96.44 73 LEU A C 1
ATOM 548 O O . LEU A 1 73 ? -0.280 -13.499 1.636 1.00 96.44 73 LEU A O 1
ATOM 552 N N . LEU A 1 74 ? -1.162 -11.679 2.602 1.00 95.50 74 LEU A N 1
ATOM 553 C CA . LEU A 1 74 ? -1.354 -10.958 1.342 1.00 95.50 74 LEU A CA 1
ATOM 554 C C . LEU A 1 74 ? -0.028 -10.601 0.664 1.00 95.50 74 LEU A C 1
ATOM 556 O O . LEU A 1 74 ? 0.037 -10.599 -0.561 1.00 95.50 74 LEU A O 1
ATOM 560 N N . MET A 1 75 ? 1.030 -10.337 1.434 1.00 94.12 75 MET A N 1
ATOM 561 C CA . MET A 1 75 ? 2.359 -10.040 0.892 1.00 94.12 75 MET A CA 1
ATOM 562 C C . MET A 1 75 ? 2.960 -11.206 0.073 1.00 94.12 75 MET A C 1
ATOM 564 O O . MET A 1 75 ? 3.244 -10.996 -1.107 1.00 94.12 75 MET A O 1
ATOM 568 N N . PRO A 1 76 ? 3.117 -12.437 0.607 1.00 96.69 76 PRO A N 1
ATOM 569 C CA . PRO A 1 76 ? 3.601 -13.575 -0.169 1.00 96.69 76 PRO A CA 1
ATOM 570 C C . PRO A 1 76 ? 2.615 -14.001 -1.261 1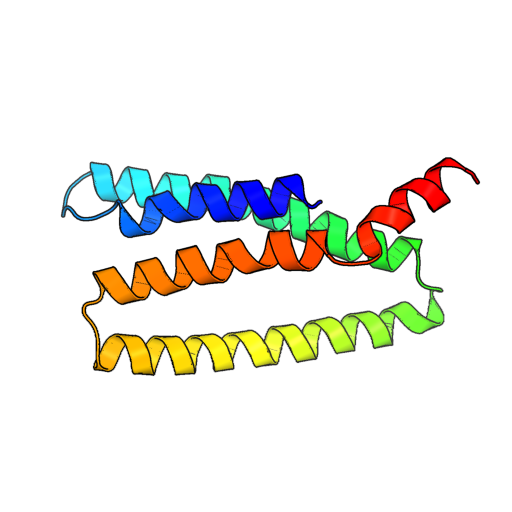.00 96.69 76 PRO A C 1
ATOM 572 O O . PRO A 1 76 ? 3.056 -14.403 -2.334 1.00 96.69 76 PRO A O 1
ATOM 575 N N . ALA A 1 77 ? 1.300 -13.872 -1.050 1.00 96.75 77 ALA A N 1
ATOM 576 C CA . ALA A 1 77 ? 0.319 -14.138 -2.103 1.00 96.75 77 ALA A CA 1
ATOM 577 C C . ALA A 1 77 ? 0.489 -13.175 -3.292 1.00 96.75 77 ALA A C 1
ATOM 579 O O . ALA A 1 77 ? 0.535 -13.610 -4.441 1.00 96.75 77 ALA A O 1
ATOM 580 N N . GLY A 1 78 ? 0.655 -11.878 -3.019 1.00 94.81 78 GLY A N 1
ATOM 581 C CA . GLY A 1 78 ? 0.953 -10.872 -4.035 1.00 94.81 78 GLY A CA 1
ATOM 582 C C . GLY A 1 78 ? 2.281 -11.137 -4.744 1.00 94.81 78 GLY A C 1
ATOM 583 O O . GLY A 1 78 ? 2.344 -11.026 -5.964 1.00 94.81 78 GLY A O 1
ATOM 584 N N . ALA A 1 79 ? 3.316 -11.558 -4.010 1.00 94.94 79 ALA A N 1
ATOM 585 C CA . ALA A 1 79 ? 4.602 -11.939 -4.593 1.00 94.94 79 ALA A CA 1
ATOM 586 C C . ALA A 1 79 ? 4.486 -13.167 -5.513 1.00 94.94 79 ALA A C 1
ATOM 588 O O . ALA A 1 79 ? 5.063 -13.171 -6.597 1.00 94.94 79 ALA A O 1
ATOM 589 N N . ALA A 1 80 ? 3.706 -14.180 -5.125 1.00 97.25 80 ALA A N 1
ATOM 590 C CA . ALA A 1 80 ? 3.458 -15.358 -5.953 1.00 97.25 80 ALA A CA 1
ATOM 591 C C . ALA A 1 80 ? 2.715 -14.994 -7.248 1.00 97.25 80 ALA A C 1
ATOM 593 O O . ALA A 1 80 ? 3.138 -15.393 -8.332 1.00 97.25 80 ALA A O 1
ATOM 594 N N . VAL A 1 81 ? 1.653 -14.184 -7.153 1.00 96.44 81 VAL A N 1
ATOM 595 C CA . VAL A 1 81 ? 0.924 -13.676 -8.328 1.00 96.44 81 VAL A CA 1
ATOM 596 C C . VAL A 1 81 ? 1.848 -12.844 -9.217 1.00 96.44 81 VAL A C 1
ATOM 598 O O . VAL A 1 81 ? 1.902 -13.073 -10.422 1.00 96.44 81 VAL A O 1
ATOM 601 N N . GLY A 1 82 ? 2.626 -11.930 -8.633 1.00 95.62 82 GLY A N 1
ATOM 602 C CA . GLY A 1 82 ? 3.601 -11.116 -9.360 1.00 95.62 82 GLY A CA 1
ATOM 603 C C . GLY A 1 82 ? 4.668 -11.955 -10.065 1.00 95.62 82 GLY A C 1
ATOM 604 O O . GLY A 1 82 ? 4.996 -11.672 -11.211 1.00 95.62 82 GLY A O 1
ATOM 605 N N . GLY A 1 83 ? 5.153 -13.024 -9.429 1.00 96.44 83 GLY A N 1
ATOM 606 C CA . GLY A 1 83 ? 6.113 -13.955 -10.025 1.00 96.44 83 GLY A CA 1
ATOM 607 C C . GLY A 1 83 ? 5.546 -14.719 -11.225 1.00 96.44 83 GLY A C 1
ATOM 608 O O . GLY A 1 83 ? 6.228 -14.858 -12.236 1.00 96.44 83 GLY A O 1
ATOM 609 N N . VAL A 1 84 ? 4.287 -15.161 -11.149 1.00 97.38 84 VAL A N 1
ATOM 610 C CA . VAL A 1 84 ? 3.590 -15.794 -12.285 1.00 97.38 84 VAL A CA 1
ATOM 611 C C . VAL A 1 84 ? 3.351 -14.795 -13.420 1.00 97.38 84 VAL A C 1
ATOM 613 O O . VAL A 1 84 ? 3.519 -15.131 -14.590 1.00 97.38 84 VAL A O 1
ATOM 616 N N . LEU A 1 85 ? 2.991 -13.550 -13.101 1.00 97.06 85 LEU A N 1
ATOM 617 C CA . LEU A 1 85 ? 2.845 -12.505 -14.115 1.00 97.06 85 LEU A CA 1
ATOM 618 C C . LEU A 1 85 ? 4.194 -12.182 -14.775 1.00 97.06 85 LEU A C 1
ATOM 620 O O . LEU A 1 85 ? 4.260 -12.075 -15.993 1.00 97.06 85 LEU A O 1
ATOM 624 N N . ALA A 1 86 ? 5.280 -12.111 -14.005 1.00 96.38 86 ALA A N 1
ATOM 625 C CA . ALA A 1 86 ? 6.632 -11.861 -14.512 1.00 96.38 86 ALA A CA 1
ATOM 626 C C . ALA A 1 86 ? 7.198 -12.992 -15.380 1.00 96.38 86 ALA A C 1
ATOM 628 O O . ALA A 1 86 ? 8.087 -12.740 -16.187 1.00 96.38 86 ALA A O 1
ATOM 629 N N . SER A 1 87 ? 6.696 -14.225 -15.246 1.00 96.75 87 SER A N 1
ATOM 630 C CA . SER A 1 87 ? 7.103 -15.340 -16.109 1.00 96.75 87 SER A CA 1
ATOM 631 C C . SER A 1 87 ? 6.314 -15.428 -17.417 1.00 96.75 87 SER A C 1
ATOM 633 O O . SER A 1 87 ? 6.707 -16.178 -18.310 1.00 96.75 87 SER A O 1
ATOM 635 N N . THR A 1 88 ? 5.210 -14.685 -17.539 1.00 96.62 88 THR A N 1
ATOM 636 C CA . THR A 1 88 ? 4.277 -14.774 -18.675 1.00 96.62 88 THR A CA 1
ATOM 637 C C . THR A 1 88 ? 4.135 -13.473 -19.461 1.00 96.62 88 THR A C 1
ATOM 639 O O . THR A 1 88 ? 3.880 -13.523 -20.662 1.00 96.62 88 THR A O 1
ATOM 642 N N . PHE A 1 89 ? 4.319 -12.321 -18.817 1.00 96.25 89 PHE A N 1
ATOM 643 C CA . PHE A 1 89 ? 4.181 -10.995 -19.413 1.00 96.25 89 PHE A CA 1
ATOM 644 C C . PHE A 1 89 ? 5.505 -10.230 -19.412 1.00 96.25 89 PHE A C 1
ATOM 646 O O . PHE A 1 89 ? 6.418 -10.509 -18.637 1.00 96.25 89 PHE A O 1
ATOM 653 N N . GLU A 1 90 ? 5.585 -9.205 -20.259 1.00 93.50 90 GLU A N 1
ATOM 654 C CA . GLU A 1 90 ? 6.688 -8.248 -20.228 1.00 93.50 90 GLU A CA 1
ATOM 655 C C . GLU A 1 90 ? 6.733 -7.512 -18.884 1.00 93.50 90 GLU A C 1
ATOM 657 O O . GLU A 1 90 ? 5.697 -7.094 -18.358 1.00 93.50 90 GLU A O 1
ATOM 662 N N . MET A 1 91 ? 7.943 -7.289 -18.360 1.00 90.81 91 MET A N 1
ATOM 663 C CA . MET A 1 91 ? 8.167 -6.635 -17.063 1.00 90.81 91 MET A CA 1
ATOM 664 C C . MET A 1 91 ? 7.400 -5.310 -16.936 1.00 90.81 91 MET A C 1
ATOM 666 O O . MET A 1 91 ? 6.833 -5.014 -15.886 1.00 90.81 91 MET A O 1
ATOM 670 N N . TYR A 1 92 ? 7.318 -4.545 -18.028 1.00 91.38 92 TYR A N 1
ATOM 671 C CA . TYR A 1 92 ? 6.555 -3.302 -18.083 1.00 91.38 92 TYR A CA 1
ATOM 672 C C . TYR A 1 92 ? 5.089 -3.485 -17.687 1.00 91.38 92 TYR A C 1
ATOM 674 O O . TYR A 1 92 ? 4.576 -2.789 -16.809 1.00 91.38 92 TYR A O 1
ATOM 682 N N . ALA A 1 93 ? 4.418 -4.454 -18.316 1.00 93.38 93 ALA A N 1
ATOM 683 C CA . ALA A 1 93 ? 3.020 -4.756 -18.057 1.00 93.38 93 ALA A CA 1
ATOM 684 C C . ALA A 1 93 ? 2.830 -5.216 -16.607 1.00 93.38 93 ALA A C 1
ATOM 686 O O . ALA A 1 93 ? 1.884 -4.789 -15.945 1.00 93.38 93 ALA A O 1
ATOM 687 N N . VAL A 1 94 ? 3.763 -6.016 -16.082 1.00 95.25 94 VAL A N 1
ATOM 688 C CA . VAL A 1 94 ? 3.716 -6.502 -14.697 1.00 95.25 94 VAL A CA 1
ATOM 689 C C . VAL A 1 94 ? 3.805 -5.357 -13.689 1.00 95.25 94 VAL A C 1
ATOM 691 O O . VAL A 1 94 ? 2.984 -5.298 -12.773 1.00 95.25 94 VAL A O 1
ATOM 694 N N . ILE A 1 95 ? 4.718 -4.399 -13.870 1.00 93.38 95 ILE A N 1
ATOM 695 C CA . ILE A 1 95 ? 4.830 -3.231 -12.978 1.00 93.38 95 ILE A CA 1
ATOM 696 C C . ILE A 1 95 ? 3.53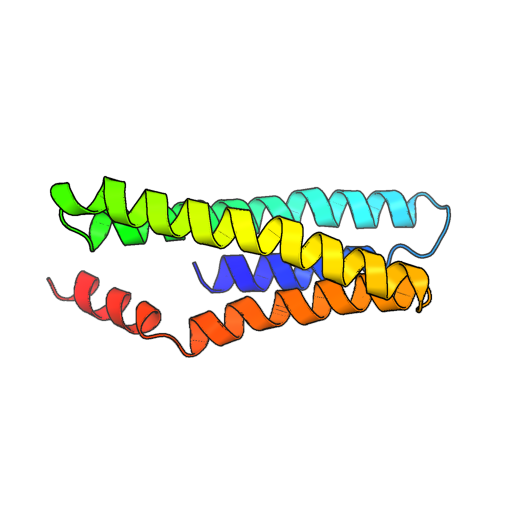3 -2.409 -13.002 1.00 93.38 95 ILE A C 1
ATOM 698 O O . ILE A 1 95 ? 3.013 -2.039 -11.944 1.00 93.38 95 ILE A O 1
ATOM 702 N N . TRP A 1 96 ? 2.952 -2.191 -14.186 1.00 95.50 96 TRP A N 1
ATOM 703 C CA . TRP A 1 96 ? 1.657 -1.518 -14.311 1.00 95.50 96 TRP A CA 1
ATOM 704 C C . TRP A 1 96 ? 0.535 -2.242 -13.569 1.00 95.50 96 TRP A C 1
ATOM 706 O O . TRP A 1 96 ? -0.267 -1.581 -12.905 1.00 95.50 96 TRP A O 1
ATOM 716 N N . THR A 1 97 ? 0.487 -3.579 -13.609 1.00 94.69 97 THR A N 1
ATOM 717 C CA . THR A 1 97 ? -0.527 -4.328 -12.847 1.00 94.69 97 THR A CA 1
ATOM 718 C C . THR A 1 97 ? -0.433 -4.062 -11.343 1.00 94.69 97 THR A C 1
ATOM 720 O O . THR A 1 97 ? -1.464 -3.902 -10.689 1.00 94.69 97 THR A O 1
ATOM 723 N N . GLY A 1 98 ? 0.781 -3.924 -10.796 1.00 93.75 98 GLY A N 1
ATOM 724 C CA . GLY A 1 98 ? 0.995 -3.581 -9.389 1.00 93.75 98 GLY A CA 1
ATOM 725 C C . GLY A 1 98 ? 0.485 -2.182 -9.035 1.00 93.75 98 GLY A C 1
ATOM 726 O O . GLY A 1 98 ? -0.200 -2.008 -8.024 1.00 93.75 98 GLY A O 1
ATOM 727 N N . VAL A 1 99 ? 0.758 -1.191 -9.888 1.00 95.38 99 VAL A N 1
ATOM 728 C CA . VAL A 1 99 ? 0.290 0.194 -9.699 1.00 95.38 99 VAL A CA 1
ATOM 729 C C . VAL A 1 99 ? -1.235 0.278 -9.773 1.00 95.38 99 VAL A C 1
ATOM 731 O O . VAL A 1 99 ? -1.872 0.822 -8.868 1.00 95.38 99 VAL A O 1
ATOM 734 N N . VAL A 1 100 ? -1.840 -0.314 -10.806 1.00 95.75 100 VAL A N 1
ATOM 735 C CA . VAL A 1 100 ? -3.300 -0.324 -10.992 1.00 95.75 100 VAL A CA 1
ATOM 736 C C . VAL A 1 100 ? -3.990 -1.098 -9.868 1.00 95.75 100 VAL A C 1
ATOM 738 O O . VAL A 1 100 ? -4.967 -0.613 -9.300 1.00 95.75 100 VAL A O 1
ATOM 741 N N . GLY A 1 101 ? -3.457 -2.259 -9.479 1.00 94.69 101 GLY A N 1
ATOM 742 C CA . GLY A 1 101 ? -3.969 -3.032 -8.346 1.00 94.69 101 GLY A CA 1
ATOM 743 C C . GLY A 1 101 ? -3.893 -2.253 -7.031 1.00 94.69 101 GLY A C 1
ATOM 744 O O . GLY A 1 101 ? -4.844 -2.244 -6.251 1.00 94.69 101 GLY A O 1
ATOM 745 N N . GLY A 1 102 ? -2.802 -1.515 -6.807 1.00 94.38 102 GLY A N 1
ATOM 746 C CA . GLY A 1 102 ? -2.644 -0.641 -5.646 1.00 94.38 102 GLY A CA 1
ATOM 747 C C . GLY A 1 102 ? -3.677 0.490 -5.586 1.00 94.38 102 GLY A C 1
ATOM 748 O O . GLY A 1 102 ? -4.145 0.830 -4.496 1.00 94.38 102 GLY A O 1
ATOM 749 N N . LEU A 1 103 ? -4.078 1.040 -6.738 1.00 96.00 103 LEU A N 1
ATOM 750 C CA . LEU A 1 103 ? -5.107 2.080 -6.830 1.00 96.00 103 LEU A CA 1
ATOM 751 C C . LEU A 1 103 ? -6.500 1.587 -6.426 1.00 96.00 103 LEU A C 1
ATOM 753 O O . LEU A 1 103 ? -7.325 2.410 -6.049 1.00 96.00 103 LEU A O 1
ATOM 757 N N . VAL A 1 104 ? -6.762 0.277 -6.409 1.00 96.12 104 VAL A N 1
ATOM 758 C CA . VAL A 1 104 ? -8.046 -0.280 -5.946 1.00 96.12 104 VAL A CA 1
ATOM 759 C C . VAL A 1 104 ? -8.251 -0.064 -4.440 1.00 96.12 104 VAL A C 1
ATOM 761 O O . VAL A 1 104 ? -9.363 0.222 -3.995 1.00 96.12 104 VAL A O 1
ATOM 764 N N . ALA A 1 105 ? -7.182 -0.140 -3.641 1.00 94.44 105 ALA A N 1
ATOM 765 C CA . ALA A 1 105 ? -7.244 -0.047 -2.181 1.00 94.44 105 ALA A CA 1
ATOM 766 C C . ALA A 1 105 ? -7.948 1.220 -1.642 1.00 94.44 105 ALA A C 1
ATOM 768 O O . ALA A 1 105 ? -8.838 1.080 -0.794 1.00 94.44 105 ALA A O 1
ATOM 769 N N . PRO A 1 106 ? -7.627 2.451 -2.099 1.00 95.44 106 PRO A N 1
ATOM 770 C CA . PRO A 1 106 ? -8.353 3.634 -1.657 1.00 95.44 106 PRO A CA 1
ATOM 771 C C . PRO A 1 106 ? -9.846 3.550 -1.978 1.00 95.44 106 PRO A C 1
ATOM 773 O O . PRO A 1 106 ? -10.624 3.920 -1.108 1.00 95.44 106 PRO A O 1
ATOM 776 N N . PHE A 1 107 ? -10.265 3.009 -3.131 1.00 95.25 107 PHE A N 1
ATOM 777 C CA . PHE A 1 107 ? -11.687 2.835 -3.478 1.00 95.25 107 PHE A CA 1
ATOM 778 C C . PHE A 1 107 ? -12.408 1.827 -2.580 1.00 95.25 107 PHE A C 1
ATOM 780 O O . PHE A 1 107 ? -13.546 2.070 -2.184 1.00 95.25 107 PHE A O 1
ATOM 787 N N . VAL A 1 108 ? -11.742 0.743 -2.179 1.00 94.44 108 VAL A N 1
ATOM 788 C CA . VAL A 1 108 ? -12.292 -0.197 -1.186 1.00 94.44 108 VAL A CA 1
ATOM 789 C C . VAL A 1 108 ? -12.508 0.508 0.151 1.00 94.44 108 VAL A C 1
ATOM 791 O O . VAL A 1 108 ? -13.573 0.397 0.756 1.00 94.44 108 VAL A O 1
ATOM 794 N N . LEU A 1 109 ? -11.533 1.308 0.587 1.00 93.56 109 LEU A N 1
ATOM 795 C CA . LEU A 1 109 ? -11.669 2.123 1.791 1.00 93.56 109 LEU A CA 1
ATOM 796 C C . LEU A 1 109 ? -12.731 3.223 1.621 1.00 93.56 109 LEU A C 1
ATOM 798 O O . LEU A 1 109 ? -13.383 3.596 2.595 1.00 93.56 109 LEU A O 1
ATOM 802 N N . LEU A 1 110 ? -12.946 3.719 0.395 1.00 92.62 110 LEU A N 1
ATOM 803 C CA . LEU A 1 110 ? -14.035 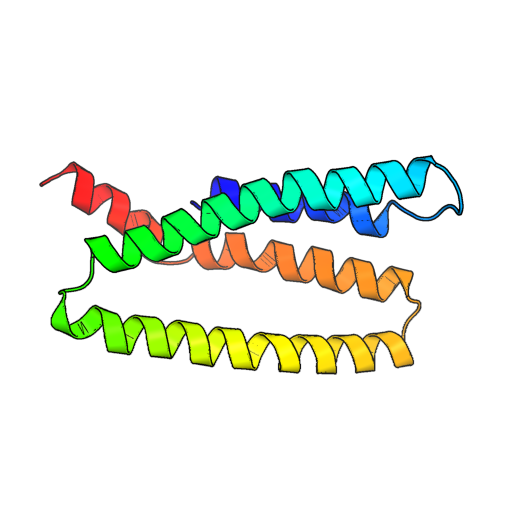4.641 0.090 1.00 92.62 110 LEU A CA 1
ATOM 804 C C . LEU A 1 110 ? -15.406 3.977 0.293 1.00 92.62 110 LEU A C 1
ATOM 806 O O . LEU A 1 110 ? -16.330 4.592 0.820 1.00 92.62 110 LEU A O 1
ATOM 810 N N . ALA A 1 111 ? -15.556 2.728 -0.124 1.00 93.50 111 ALA A N 1
ATOM 811 C CA . ALA A 1 111 ? -16.805 1.994 0.022 1.00 93.50 111 ALA A CA 1
ATOM 812 C C . ALA A 1 111 ? -17.069 1.525 1.468 1.00 93.50 111 ALA A C 1
ATOM 814 O O . ALA A 1 111 ? -18.177 1.085 1.773 1.00 93.50 111 ALA A O 1
ATOM 815 N N . SER A 1 112 ? -16.083 1.612 2.367 1.00 91.88 112 SER A N 1
ATOM 816 C CA . SER A 1 112 ? -16.192 1.051 3.713 1.00 91.88 112 SER A CA 1
ATOM 817 C C . SER A 1 112 ? -16.881 1.992 4.722 1.00 91.88 112 SER A C 1
ATOM 819 O O . SER A 1 112 ? -16.862 3.222 4.572 1.00 91.88 112 SER A O 1
ATOM 821 N N . PRO A 1 113 ? -17.439 1.445 5.823 1.00 88.69 113 PRO A N 1
ATOM 822 C CA . PRO A 1 113 ? -18.039 2.239 6.900 1.00 88.69 113 PRO A CA 1
ATOM 823 C C . PRO A 1 113 ? -17.052 3.149 7.641 1.00 88.69 113 PRO A C 1
ATOM 825 O O . PRO A 1 113 ? -17.479 4.034 8.380 1.00 88.69 113 PRO A O 1
ATOM 828 N N . VAL A 1 114 ? -15.741 2.976 7.439 1.00 85.94 114 VAL A N 1
ATOM 829 C CA . VAL A 1 114 ? -14.686 3.726 8.140 1.00 85.94 114 VAL A CA 1
ATOM 830 C C . VAL A 1 114 ? -14.832 5.236 7.959 1.00 85.94 114 VAL A C 1
ATOM 832 O O . VAL A 1 114 ? -14.561 6.005 8.877 1.00 85.94 114 VAL A O 1
ATOM 835 N N . ARG A 1 115 ? -15.344 5.683 6.809 1.00 80.62 115 ARG A N 1
ATOM 836 C CA . ARG A 1 115 ? -15.631 7.103 6.559 1.00 80.62 115 ARG A CA 1
ATOM 837 C C . ARG A 1 115 ? -16.644 7.709 7.527 1.00 80.62 115 ARG A C 1
ATOM 839 O O . ARG A 1 115 ? -16.594 8.909 7.771 1.00 80.62 115 ARG A O 1
ATOM 846 N N . ARG A 1 116 ? -17.564 6.897 8.052 1.00 81.56 116 ARG A N 1
ATOM 847 C CA . ARG A 1 116 ? -18.625 7.345 8.961 1.00 81.56 116 ARG A CA 1
ATOM 848 C C . ARG A 1 116 ? -18.138 7.458 10.404 1.00 81.56 116 ARG A C 1
ATOM 850 O O . ARG A 1 116 ? -18.699 8.246 11.152 1.00 81.56 116 ARG A O 1
ATOM 857 N N . LEU A 1 117 ? -17.064 6.753 10.769 1.00 78.56 117 LEU A N 1
ATOM 858 C CA . LEU A 1 117 ? -16.491 6.804 12.120 1.00 78.56 117 LEU A CA 1
ATOM 859 C C . LEU A 1 117 ? -15.970 8.200 12.480 1.00 78.56 117 LEU A C 1
ATOM 861 O O . LEU A 1 117 ? -16.082 8.614 13.627 1.00 78.56 117 LEU A O 1
ATOM 865 N N . ARG A 1 118 ? -15.475 8.961 11.493 1.00 66.94 118 ARG A N 1
ATOM 866 C CA . ARG A 1 118 ? -15.063 10.355 11.708 1.00 66.94 118 ARG A CA 1
ATOM 867 C C . ARG A 1 118 ? -16.222 11.232 12.192 1.00 66.94 118 ARG A C 1
ATOM 869 O O . ARG A 1 118 ? -16.030 12.032 13.093 1.00 66.94 118 ARG A O 1
ATOM 876 N N . HIS A 1 119 ? -17.414 11.048 11.624 1.00 60.72 119 HIS A N 1
ATOM 877 C CA . HIS A 1 119 ? -18.595 11.803 12.044 1.00 60.72 119 HIS A CA 1
ATOM 878 C C . HIS A 1 119 ? -19.057 11.445 13.457 1.00 60.72 119 HIS A C 1
ATOM 880 O O . HIS A 1 119 ? -19.676 12.277 14.101 1.00 60.72 119 HIS A O 1
ATOM 886 N N . MET A 1 120 ? -18.779 10.231 13.935 1.00 59.75 120 MET A N 1
ATOM 887 C CA . MET A 1 120 ? -19.173 9.820 15.284 1.00 59.75 120 MET A CA 1
ATOM 888 C C . MET A 1 120 ? -18.256 10.427 16.351 1.00 59.75 120 MET A C 1
ATOM 890 O O . MET A 1 120 ? -18.749 10.897 17.363 1.00 59.75 120 MET A O 1
ATOM 894 N N . LEU A 1 121 ? -16.946 10.486 16.088 1.00 60.75 121 LEU A N 1
ATOM 895 C CA . LEU A 1 121 ? -15.952 11.050 17.014 1.00 60.75 121 LEU A CA 1
ATOM 896 C C . LEU A 1 121 ? -15.983 12.585 17.117 1.00 60.75 121 LEU A C 1
ATOM 898 O O . LEU A 1 121 ? -15.405 13.130 18.045 1.00 60.75 121 LEU A O 1
ATOM 902 N N . GLU A 1 122 ? -16.588 13.287 16.153 1.00 58.75 122 GLU A N 1
ATOM 903 C CA . GLU A 1 122 ? -16.743 14.754 16.188 1.00 58.75 122 GLU A CA 1
ATOM 904 C C . GLU A 1 122 ? -18.021 15.201 16.938 1.00 58.75 122 GLU A C 1
ATOM 906 O O . GLU A 1 122 ? -18.215 16.399 17.136 1.00 58.75 122 GLU A O 1
ATOM 911 N N . VAL A 1 123 ? -18.910 14.268 17.312 1.00 57.06 123 VAL A N 1
ATOM 912 C CA . VAL A 1 123 ? -20.230 14.550 17.920 1.00 57.06 123 VAL A CA 1
ATOM 913 C C . VAL A 1 123 ? -20.296 14.177 19.413 1.00 57.06 123 VAL A C 1
ATOM 915 O O . VAL A 1 123 ? -21.220 14.615 20.098 1.00 57.06 123 VAL A O 1
ATOM 918 N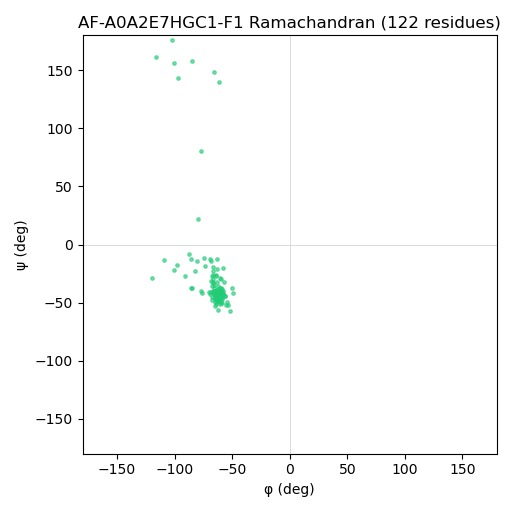 N . GLU A 1 124 ? -19.318 13.427 19.926 1.00 45.06 124 GLU A N 1
ATOM 919 C CA . GLU A 1 124 ? -19.067 13.232 21.369 1.00 45.06 124 GLU A CA 1
ATOM 920 C C . GLU A 1 124 ? -18.020 14.224 21.891 1.00 45.06 124 GLU A C 1
ATOM 922 O O . GLU A 1 124 ? -18.192 14.694 23.039 1.00 45.06 124 GLU A O 1
#

Secondary structure (DSSP, 8-state):
-HHHHHHHHHHTTHHHH--SSSHHHHHHHHHIIIIIHHHHHHHHHHHHHHHHHHS-HHHHHHHHHHHHHHHHHHHHHHHHHHHHHHHHS-HHHHHHHHHHHHHHHHHHHHHSTHHHHHHHHTT-

Foldseek 3Di:
DLCLLLQLLVLLVLQLVLPDPDPSNVVSVVSNVVRSVVSVVVVVVVVLVLCVVPDDPVCSVVVVVVVCVVVVVVVVVVVVVLVVCVVPDDPSVSSVVVSVVSNVVSVVVVPDCSVVVVVVVVVD

Mean predicted aligned error: 4.25 Å

Nearest PDB structures (foldseek):
  6euq-assembly1_A  TM=6.338E-01  e=5.943E+00  Escherichia coli K-12
  8xit-assembly1_B  TM=6.301E-01  e=7.900E+00  Ovis aries

Sequence (124 aa):
MIVLLFGGRVIAVLAPLAWDDGWTSILLLASHQLFSDALIVGFLIHDISLRQTVLPQAALGRANASFHVVAGLLMPAGAAVGGVLASTFEMYAVIWTGVVGGLVAPFVLLASPVRRLRHMLEVE

pLDDT: mean 92.73, std 9.08, range [45.06, 98.12]

Solvent-accessible surface area (backbone atoms only — not comparable to full-atom values): 6683 Å² total; per-residue (Å²): 84,64,67,29,41,41,50,15,34,57,39,40,54,34,48,70,66,42,78,55,101,46,71,65,22,54,51,29,44,51,50,21,53,56,55,17,47,54,25,40,51,54,20,51,53,44,57,53,48,51,51,63,71,76,45,59,78,93,46,47,66,60,52,51,51,50,54,50,52,52,53,62,50,51,51,59,50,49,50,52,52,49,51,56,40,53,75,74,43,59,64,66,61,44,49,44,50,54,37,57,56,50,52,46,54,42,55,54,55,64,74,37,73,69,69,54,52,59,64,55,70,76,73,112